Protein AF-A0A357NGU2-F1 (afdb_monomer_lite)

Foldseek 3Di:
DDWFLQVLLVVVLVVDPPCNVVSNVLSVLCVVLVNGTLVSLQVCLVPPVVSSCPGPPQDPVSSVVSNVSSVVVCVVVVVDD

Sequence (81 aa):
MEKDVRRYFYSYIMRQTENISHLVRIANELYRGGVTDMDTLCELLENHPGKVRSIRNIGEKSVILAQEVCKAYRQERGDSV

Structure (mmCIF, N/CA/C/O backbone):
data_AF-A0A357NGU2-F1
#
_entry.id   AF-A0A357NGU2-F1
#
loop_
_atom_site.group_PDB
_atom_site.id
_atom_site.type_symbol
_atom_site.label_atom_id
_atom_site.label_alt_id
_atom_site.label_comp_id
_atom_site.label_asym_id
_atom_site.label_entity_id
_atom_site.l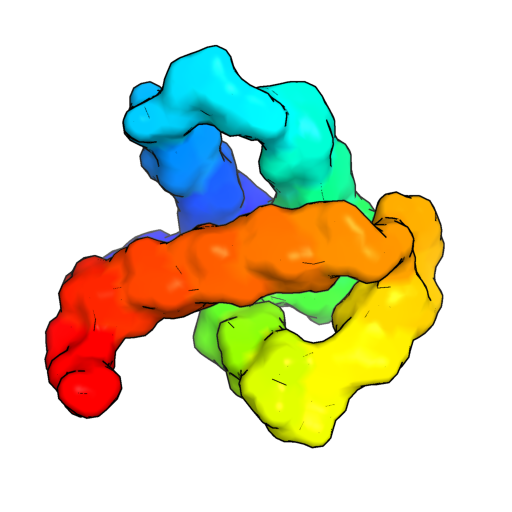abel_seq_id
_atom_site.pdbx_PDB_ins_code
_atom_site.Cartn_x
_atom_site.Cartn_y
_atom_site.Cartn_z
_atom_site.occupancy
_atom_site.B_iso_or_equiv
_atom_site.auth_seq_id
_atom_site.auth_comp_id
_atom_site.auth_asym_id
_atom_site.auth_atom_id
_atom_site.pdbx_PDB_model_num
ATOM 1 N N . MET A 1 1 ? -14.073 6.801 5.920 1.00 77.19 1 MET A N 1
ATOM 2 C CA . MET A 1 1 ? -12.621 6.552 5.837 1.00 77.19 1 MET A CA 1
ATOM 3 C C . MET A 1 1 ? -12.274 6.304 4.379 1.00 77.19 1 MET A C 1
ATOM 5 O O . MET A 1 1 ? -13.003 5.560 3.735 1.00 77.19 1 MET A O 1
ATOM 9 N N . GLU A 1 2 ? -11.259 6.985 3.849 1.00 87.75 2 GLU A N 1
ATOM 10 C CA . GLU A 1 2 ? -10.809 6.796 2.461 1.00 87.75 2 GLU A CA 1
ATOM 11 C C . GLU A 1 2 ? -10.222 5.391 2.298 1.00 87.75 2 GLU A C 1
ATOM 13 O O . GLU A 1 2 ? -9.423 4.976 3.131 1.00 87.75 2 GLU A O 1
ATOM 18 N N . LYS A 1 3 ? -10.644 4.655 1.267 1.00 92.06 3 LYS A N 1
ATOM 19 C CA . LYS A 1 3 ? -10.250 3.255 1.044 1.00 92.06 3 LYS A CA 1
ATOM 20 C C . LYS A 1 3 ? -9.413 3.056 -0.213 1.00 92.06 3 LYS A C 1
ATOM 22 O O . LYS A 1 3 ? -8.710 2.056 -0.302 1.00 92.06 3 LYS A O 1
ATOM 27 N N . ASP A 1 4 ? -9.444 3.994 -1.159 1.00 97.06 4 ASP A N 1
ATOM 28 C CA . ASP A 1 4 ? -8.571 3.928 -2.329 1.00 97.06 4 ASP A CA 1
ATOM 29 C C . ASP A 1 4 ? -7.106 4.018 -1.884 1.00 97.06 4 ASP A C 1
ATOM 31 O O . ASP A 1 4 ? -6.712 4.945 -1.168 1.00 97.06 4 ASP A O 1
ATOM 35 N N . VAL A 1 5 ? -6.290 3.058 -2.326 1.00 96.81 5 VAL A N 1
ATOM 36 C CA . VAL A 1 5 ? -4.890 2.938 -1.903 1.00 96.81 5 VAL A CA 1
ATOM 37 C C . VAL A 1 5 ? -4.096 4.206 -2.207 1.00 96.81 5 VAL A C 1
ATOM 39 O O . VAL A 1 5 ? -3.287 4.644 -1.395 1.00 96.81 5 VAL A O 1
ATOM 42 N N . ARG A 1 6 ? -4.323 4.846 -3.362 1.00 96.44 6 ARG A N 1
ATOM 43 C CA . ARG A 1 6 ? -3.537 6.016 -3.763 1.00 96.44 6 ARG A CA 1
ATOM 44 C C . ARG A 1 6 ? -3.963 7.218 -2.954 1.00 96.44 6 ARG A C 1
ATOM 46 O O . ARG A 1 6 ? -3.107 7.921 -2.426 1.00 96.44 6 ARG A O 1
ATOM 53 N N . ARG A 1 7 ? -5.272 7.443 -2.835 1.00 96.12 7 ARG A N 1
ATOM 54 C CA . ARG A 1 7 ? -5.810 8.559 -2.055 1.00 96.12 7 ARG A CA 1
ATOM 55 C C . ARG A 1 7 ? -5.389 8.461 -0.598 1.00 96.12 7 ARG A C 1
ATOM 57 O O . ARG A 1 7 ? -4.897 9.451 -0.062 1.00 96.12 7 ARG A O 1
ATOM 64 N N . TYR A 1 8 ? -5.483 7.276 0.004 1.00 97.31 8 TYR A N 1
ATOM 65 C CA . TYR A 1 8 ? -5.060 7.091 1.385 1.00 97.31 8 TYR A CA 1
ATOM 66 C C . TYR A 1 8 ? -3.557 7.321 1.561 1.00 97.31 8 TYR A C 1
ATOM 68 O O . TYR A 1 8 ? -3.156 8.080 2.444 1.00 97.31 8 TYR A O 1
ATOM 76 N N . PHE A 1 9 ? -2.718 6.752 0.686 1.00 97.06 9 PHE A N 1
ATOM 77 C CA . PHE A 1 9 ? -1.278 7.017 0.719 1.00 97.06 9 PHE A CA 1
ATOM 78 C C . PHE A 1 9 ? -0.977 8.512 0.590 1.00 97.06 9 PHE A C 1
ATOM 80 O O . PHE A 1 9 ? -0.141 9.015 1.331 1.00 97.06 9 PHE A O 1
ATOM 87 N N . TYR A 1 10 ? -1.660 9.250 -0.289 1.00 95.25 10 TYR A N 1
ATOM 88 C CA . TYR A 1 10 ? -1.456 10.696 -0.411 1.00 95.25 10 TYR A CA 1
ATOM 89 C C . TYR A 1 10 ? -1.864 11.460 0.852 1.00 95.25 10 TYR A C 1
ATOM 91 O O . TYR A 1 10 ? -1.102 12.311 1.311 1.00 95.25 10 TYR A O 1
ATOM 99 N N . SER A 1 11 ? -3.000 11.125 1.468 1.00 94.69 11 SER A N 1
ATOM 100 C CA . SER A 1 11 ? -3.399 11.704 2.758 1.00 94.69 11 SER A CA 1
ATOM 101 C C . SER A 1 11 ? -2.427 11.349 3.889 1.00 94.69 11 SER A C 1
ATOM 103 O O . SER A 1 11 ? -2.184 12.162 4.780 1.00 94.69 11 SER A O 1
ATOM 105 N N . TYR A 1 12 ? -1.842 10.150 3.869 1.00 94.62 12 TYR A N 1
ATOM 106 C CA . TYR A 1 12 ? -0.784 9.755 4.796 1.00 94.62 12 TYR A CA 1
ATOM 107 C C . TYR A 1 12 ? 0.496 10.568 4.564 1.00 94.62 12 TYR A C 1
ATOM 109 O O . TYR A 1 12 ? 1.023 11.149 5.505 1.00 94.62 12 TYR A O 1
ATOM 117 N N . ILE A 1 13 ? 0.946 10.692 3.313 1.00 94.69 13 ILE A N 1
ATOM 118 C CA . ILE A 1 13 ? 2.138 11.453 2.913 1.00 94.69 13 ILE A CA 1
ATOM 119 C C . ILE A 1 13 ? 2.062 12.916 3.356 1.00 94.69 13 ILE A C 1
ATOM 121 O O . ILE A 1 13 ? 3.061 13.451 3.822 1.00 94.69 13 ILE A O 1
ATOM 125 N N . MET A 1 14 ? 0.891 13.556 3.260 1.00 92.19 14 MET A N 1
ATOM 126 C CA . MET A 1 14 ? 0.700 14.946 3.708 1.00 92.19 14 MET A CA 1
ATOM 127 C C . MET A 1 14 ? 1.009 15.160 5.199 1.00 92.19 14 MET A C 1
ATOM 129 O O . MET A 1 14 ? 1.198 16.296 5.624 1.00 92.19 14 MET A O 1
ATOM 133 N N . ARG A 1 15 ? 1.061 14.082 5.989 1.00 91.31 15 ARG A N 1
ATOM 134 C CA . ARG A 1 15 ? 1.349 14.093 7.428 1.00 91.31 15 ARG A CA 1
ATOM 135 C C . ARG A 1 15 ? 2.781 13.653 7.757 1.00 91.31 15 ARG A C 1
ATOM 137 O O . ARG A 1 15 ? 3.126 13.592 8.931 1.00 91.31 15 ARG A O 1
ATOM 144 N N . GLN A 1 16 ? 3.594 13.331 6.749 1.00 89.19 16 GLN A N 1
ATOM 145 C CA . GLN A 1 16 ? 4.952 12.809 6.909 1.00 89.19 16 GLN A CA 1
ATOM 146 C C . GLN A 1 16 ? 6.010 13.829 6.490 1.00 89.19 16 GLN A C 1
ATOM 148 O O . GLN A 1 16 ? 5.817 14.601 5.553 1.00 89.19 16 GLN A O 1
ATOM 153 N N . THR A 1 17 ? 7.169 13.779 7.143 1.00 87.12 17 THR A N 1
ATOM 154 C CA . THR A 1 17 ? 8.356 14.576 6.783 1.00 87.12 17 THR A CA 1
ATOM 155 C C . THR A 1 17 ? 9.423 13.757 6.058 1.00 87.12 17 THR A C 1
ATOM 157 O O . THR A 1 17 ? 10.340 14.319 5.465 1.00 87.12 17 THR A O 1
ATOM 160 N N . GLU A 1 18 ? 9.304 12.429 6.073 1.00 90.62 18 GLU A N 1
ATOM 161 C CA . GLU A 1 18 ? 10.305 11.500 5.551 1.00 90.62 18 GLU A CA 1
ATOM 162 C C . GLU A 1 18 ? 9.689 10.485 4.584 1.00 90.62 18 GLU A C 1
ATOM 164 O O . GLU A 1 18 ? 8.479 10.275 4.543 1.00 90.62 18 GLU A O 1
ATOM 169 N N . ASN A 1 19 ? 10.537 9.843 3.773 1.00 91.44 19 ASN A N 1
ATOM 170 C CA . ASN A 1 19 ? 10.160 8.774 2.837 1.00 91.44 19 ASN A CA 1
ATOM 171 C C . ASN A 1 19 ? 9.066 9.140 1.808 1.00 91.44 19 ASN A C 1
ATOM 173 O O . ASN A 1 19 ? 8.555 8.256 1.121 1.00 91.44 19 ASN A O 1
ATOM 177 N N . ILE A 1 20 ? 8.752 10.428 1.630 1.00 93.81 20 ILE A N 1
ATOM 178 C CA . ILE 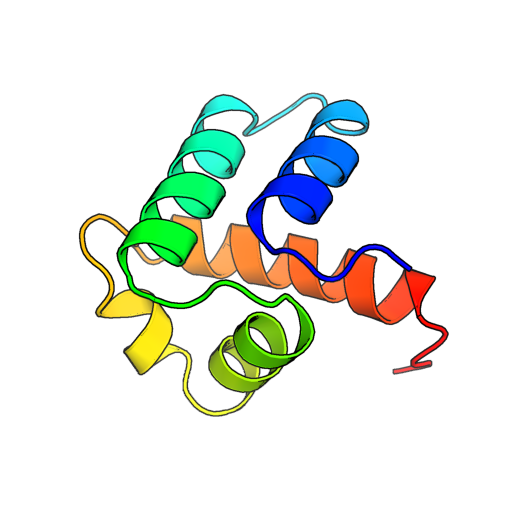A 1 20 ? 7.672 10.930 0.761 1.00 93.81 20 ILE A CA 1
ATOM 179 C C . ILE A 1 20 ? 7.754 10.341 -0.653 1.00 93.81 20 ILE A C 1
ATOM 181 O O . ILE A 1 20 ? 6.802 9.725 -1.131 1.00 93.81 20 ILE A O 1
ATOM 185 N N . SER A 1 21 ? 8.905 10.463 -1.320 1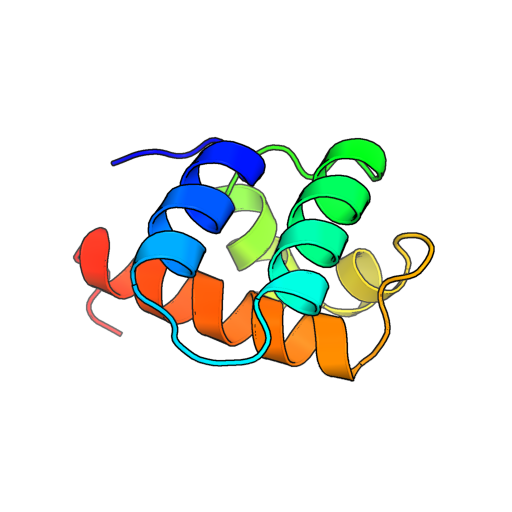.00 93.69 21 SER A N 1
ATOM 186 C CA . SER A 1 21 ? 9.089 9.951 -2.687 1.00 93.69 21 SER A CA 1
ATOM 187 C C . SER A 1 21 ? 8.938 8.428 -2.772 1.00 93.69 21 SER A C 1
ATOM 189 O O . SER A 1 21 ? 8.419 7.904 -3.760 1.00 93.69 21 SER A O 1
ATOM 191 N N . HIS A 1 22 ? 9.337 7.707 -1.722 1.00 94.62 22 HIS A N 1
ATOM 192 C CA . HIS A 1 22 ? 9.171 6.260 -1.636 1.00 94.62 22 HIS A CA 1
ATOM 193 C C . HIS A 1 22 ? 7.698 5.886 -1.476 1.00 94.62 22 HIS A C 1
ATOM 195 O O . HIS A 1 22 ? 7.234 5.000 -2.185 1.00 94.62 22 HIS A O 1
ATOM 201 N N . LEU A 1 23 ? 6.960 6.579 -0.610 1.00 96.50 23 LEU A N 1
ATOM 202 C CA . LEU A 1 23 ? 5.531 6.354 -0.393 1.00 96.50 23 LEU A CA 1
ATOM 203 C C . LEU A 1 23 ? 4.713 6.653 -1.657 1.00 96.50 23 LEU A C 1
ATOM 205 O O . LEU A 1 23 ? 3.871 5.842 -2.037 1.00 96.50 23 LEU A O 1
ATOM 209 N N . VAL A 1 24 ? 5.017 7.745 -2.372 1.00 96.75 24 VAL A N 1
ATOM 210 C CA . VAL A 1 24 ? 4.388 8.056 -3.671 1.00 96.75 24 VAL A CA 1
ATOM 211 C C . VAL A 1 24 ? 4.636 6.932 -4.676 1.00 96.75 24 VAL A C 1
ATOM 213 O O . VAL A 1 24 ? 3.726 6.508 -5.391 1.00 96.75 24 VAL A O 1
ATOM 216 N N . ARG A 1 25 ? 5.875 6.434 -4.745 1.00 96.31 25 ARG A N 1
ATOM 217 C CA . ARG A 1 25 ? 6.226 5.327 -5.636 1.00 96.31 25 ARG A CA 1
ATOM 218 C C . ARG A 1 25 ? 5.462 4.057 -5.261 1.00 96.31 25 ARG A C 1
ATOM 220 O O . ARG A 1 25 ? 4.892 3.432 -6.144 1.00 96.31 25 ARG A O 1
ATOM 227 N N . ILE A 1 26 ? 5.410 3.704 -3.978 1.00 97.12 26 ILE A N 1
ATOM 228 C CA . ILE A 1 26 ? 4.692 2.519 -3.486 1.00 97.12 26 ILE A CA 1
ATOM 229 C C . ILE A 1 26 ? 3.210 2.596 -3.859 1.00 97.12 26 ILE A C 1
ATOM 231 O O . ILE A 1 26 ? 2.705 1.655 -4.459 1.00 97.12 26 ILE A O 1
ATOM 235 N N . ALA A 1 27 ? 2.546 3.725 -3.599 1.00 97.06 27 ALA A N 1
ATOM 236 C CA . ALA A 1 27 ? 1.136 3.923 -3.938 1.00 97.06 27 ALA A CA 1
ATOM 237 C C . ALA A 1 27 ? 0.846 3.665 -5.428 1.00 97.06 27 ALA A C 1
ATOM 239 O O . ALA A 1 27 ? -0.125 2.996 -5.784 1.00 97.06 27 ALA A O 1
ATOM 240 N N . ASN A 1 28 ? 1.716 4.168 -6.307 1.00 97.25 28 ASN A N 1
ATOM 241 C CA . ASN A 1 28 ? 1.582 3.983 -7.749 1.00 97.25 28 ASN A CA 1
ATOM 242 C C . ASN A 1 28 ? 1.849 2.540 -8.191 1.00 97.25 28 ASN A C 1
ATOM 244 O O . ASN A 1 28 ? 1.111 2.022 -9.028 1.00 97.25 28 ASN A O 1
ATOM 248 N N . GLU A 1 29 ? 2.884 1.892 -7.655 1.00 97.56 29 GLU A N 1
ATOM 249 C CA . GLU A 1 29 ? 3.212 0.511 -8.019 1.00 97.56 29 GLU A CA 1
ATOM 250 C C . GLU A 1 29 ? 2.163 -0.477 -7.489 1.00 97.56 29 GLU A C 1
ATOM 252 O O . GLU A 1 29 ? 1.797 -1.395 -8.216 1.00 97.56 29 GLU A O 1
ATOM 257 N N . LEU A 1 30 ? 1.602 -0.251 -6.294 1.00 97.25 30 LEU A N 1
ATOM 258 C CA . LEU A 1 30 ? 0.468 -1.023 -5.767 1.00 97.25 30 LEU A CA 1
ATOM 259 C C . LEU A 1 30 ? -0.747 -0.933 -6.693 1.00 97.25 30 LEU A C 1
ATOM 261 O O . LEU A 1 30 ? -1.264 -1.959 -7.132 1.00 97.25 30 LEU A O 1
ATOM 265 N N . TYR A 1 31 ? -1.139 0.290 -7.063 1.00 96.75 31 TYR A N 1
ATOM 266 C CA . TYR A 1 31 ? -2.272 0.518 -7.957 1.00 96.75 31 TYR A CA 1
ATOM 267 C C . TYR A 1 31 ? -2.055 -0.123 -9.336 1.00 96.75 31 TYR A C 1
ATOM 269 O O . TYR A 1 31 ? -2.948 -0.773 -9.873 1.00 96.75 31 TYR A O 1
ATOM 277 N N . ARG A 1 32 ? -0.847 0.005 -9.904 1.00 95.81 32 ARG A N 1
ATOM 278 C CA . ARG A 1 32 ? -0.465 -0.661 -11.165 1.00 95.81 32 ARG A CA 1
ATOM 279 C C . ARG A 1 32 ? -0.431 -2.184 -11.042 1.00 95.81 32 ARG A C 1
ATOM 281 O O . ARG A 1 32 ? -0.721 -2.870 -12.015 1.00 95.81 32 ARG A O 1
ATOM 288 N N . GLY A 1 33 ? -0.077 -2.695 -9.866 1.00 94.62 33 GLY A N 1
ATOM 289 C CA . GLY A 1 33 ? -0.104 -4.112 -9.512 1.00 94.62 33 GLY A CA 1
ATOM 290 C C . GLY A 1 33 ? -1.501 -4.655 -9.203 1.00 94.62 33 GLY A C 1
ATOM 291 O O . GLY A 1 33 ? -1.615 -5.819 -8.834 1.00 94.62 33 GLY A O 1
ATOM 292 N N . GLY A 1 34 ? -2.553 -3.838 -9.339 1.00 95.56 34 GLY A N 1
ATOM 293 C CA . GLY A 1 34 ? -3.944 -4.238 -9.116 1.00 95.56 34 GLY A CA 1
ATOM 294 C C . GLY A 1 34 ? -4.397 -4.196 -7.656 1.00 95.56 34 GLY A C 1
ATOM 295 O O . GLY A 1 34 ? -5.546 -4.520 -7.373 1.00 95.56 34 GLY A O 1
ATOM 296 N N . VAL A 1 35 ? -3.542 -3.766 -6.726 1.00 97.06 35 VAL A N 1
ATOM 297 C CA . VAL A 1 35 ? -3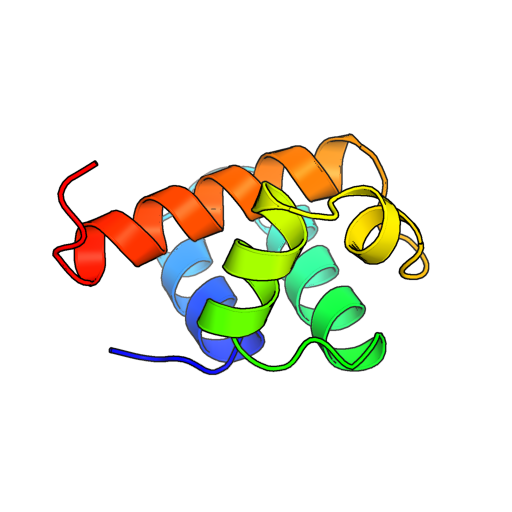.936 -3.521 -5.335 1.00 97.06 35 VAL A CA 1
ATOM 298 C C . VAL A 1 35 ? -4.446 -2.091 -5.256 1.00 97.06 35 VAL A C 1
ATOM 300 O O . VAL A 1 35 ? -3.653 -1.164 -5.143 1.00 97.06 35 VAL A O 1
ATOM 303 N N . THR A 1 36 ? -5.759 -1.900 -5.383 1.00 96.94 36 THR A N 1
ATOM 304 C CA . THR A 1 36 ? -6.388 -0.567 -5.448 1.00 96.94 36 THR A CA 1
ATOM 305 C C . THR A 1 36 ? -7.067 -0.139 -4.148 1.00 96.94 36 THR A C 1
ATOM 307 O O . THR A 1 36 ? -7.469 1.015 -4.027 1.00 96.94 36 THR A O 1
ATOM 310 N N . ASP A 1 37 ? -7.191 -1.048 -3.185 1.00 96.94 37 ASP A N 1
ATOM 311 C CA . ASP A 1 37 ? -7.955 -0.876 -1.950 1.00 96.94 37 ASP A CA 1
ATOM 312 C C . ASP A 1 37 ? -7.078 -1.126 -0.709 1.00 96.94 37 ASP A C 1
ATOM 314 O O . ASP A 1 37 ? -6.236 -2.030 -0.698 1.00 96.94 37 ASP A O 1
ATOM 318 N N . MET A 1 38 ? -7.258 -0.299 0.323 1.00 97.62 38 MET A N 1
ATOM 319 C CA . MET A 1 38 ? -6.481 -0.343 1.564 1.00 97.62 38 MET A CA 1
ATOM 320 C C . MET A 1 38 ? -6.780 -1.576 2.416 1.00 97.62 38 MET A C 1
ATOM 322 O O . MET A 1 38 ? -5.839 -2.161 2.950 1.00 97.62 38 MET A O 1
ATOM 326 N N . ASP A 1 39 ? -8.044 -2.000 2.526 1.00 96.44 39 ASP A N 1
ATOM 327 C CA . ASP A 1 39 ? -8.394 -3.208 3.284 1.00 96.44 39 ASP A CA 1
ATOM 328 C C . ASP A 1 39 ? -7.688 -4.426 2.651 1.00 96.44 39 ASP A C 1
ATOM 330 O O . ASP A 1 39 ? -6.994 -5.180 3.336 1.00 96.44 39 ASP A O 1
ATOM 334 N N . THR A 1 40 ? -7.747 -4.527 1.319 1.00 96.44 40 THR A N 1
ATOM 335 C CA . THR A 1 40 ? -7.072 -5.564 0.522 1.00 96.44 40 THR A CA 1
ATOM 336 C C . THR A 1 40 ? -5.552 -5.521 0.691 1.00 96.44 40 THR A C 1
ATOM 338 O O . THR A 1 40 ? -4.916 -6.558 0.881 1.00 96.44 40 THR A O 1
ATOM 341 N N . LEU A 1 41 ? -4.939 -4.332 0.636 1.00 97.50 41 LEU A N 1
ATOM 342 C CA . LEU A 1 41 ? -3.501 -4.180 0.865 1.00 97.50 41 LEU A CA 1
ATOM 343 C C . LEU A 1 41 ? -3.104 -4.702 2.248 1.00 97.50 41 LEU A C 1
ATOM 345 O O . LEU A 1 41 ? -2.133 -5.451 2.368 1.00 97.50 41 LEU A O 1
ATOM 349 N N . CYS A 1 42 ? -3.832 -4.293 3.285 1.00 97.25 42 CYS A N 1
ATOM 350 C CA . CYS A 1 42 ? -3.490 -4.646 4.653 1.00 97.25 42 CYS A CA 1
ATOM 351 C C . CYS A 1 42 ? -3.710 -6.134 4.935 1.00 97.25 42 CYS A C 1
ATOM 353 O O . CYS A 1 42 ? -2.901 -6.727 5.644 1.00 97.25 42 CYS A O 1
ATOM 355 N N . GLU A 1 43 ? -4.736 -6.753 4.351 1.00 96.19 43 GLU A N 1
ATOM 356 C CA . GLU A 1 43 ? -4.932 -8.205 4.405 1.00 96.19 43 GLU A CA 1
ATOM 357 C C . GLU A 1 43 ? -3.793 -8.957 3.698 1.00 96.19 43 GLU A C 1
ATOM 359 O O . GLU A 1 43 ? -3.238 -9.918 4.237 1.00 96.19 43 GLU A O 1
ATOM 364 N N . LEU A 1 44 ? -3.391 -8.497 2.507 1.00 96.38 44 LEU A N 1
ATOM 365 C CA . LEU A 1 44 ? -2.278 -9.091 1.768 1.00 96.38 44 LEU A CA 1
ATOM 366 C C . LEU A 1 44 ? -0.959 -8.971 2.532 1.00 96.38 44 LEU A C 1
ATOM 368 O O . LEU A 1 44 ? -0.187 -9.922 2.538 1.00 96.38 44 LEU A O 1
ATOM 372 N N . LEU A 1 45 ? -0.682 -7.838 3.175 1.00 96.31 45 LEU A N 1
ATOM 373 C CA . LEU A 1 45 ? 0.545 -7.650 3.954 1.00 96.31 45 LEU A CA 1
ATOM 374 C C . LEU A 1 45 ? 0.607 -8.525 5.210 1.00 96.31 45 LEU A C 1
ATOM 376 O O . LEU A 1 45 ? 1.703 -8.912 5.610 1.00 96.31 45 LEU A O 1
ATOM 380 N N . GLU A 1 46 ? -0.540 -8.826 5.815 1.00 94.56 46 GLU A N 1
ATOM 381 C CA . GLU A 1 46 ? -0.637 -9.653 7.018 1.00 94.56 46 GLU A CA 1
ATOM 382 C C . GLU A 1 46 ? -0.530 -11.145 6.692 1.00 94.56 46 GLU A C 1
ATOM 384 O O . GLU A 1 46 ? 0.297 -11.852 7.262 1.00 94.56 46 GLU A O 1
ATOM 389 N N . ASN A 1 47 ? -1.314 -11.615 5.721 1.00 95.31 47 ASN A N 1
ATOM 390 C CA . ASN A 1 47 ? -1.430 -13.045 5.436 1.00 95.31 47 ASN A CA 1
ATOM 391 C C . ASN A 1 47 ? -0.463 -13.518 4.344 1.00 95.31 47 ASN A C 1
ATOM 393 O O . ASN A 1 47 ? -0.024 -14.671 4.330 1.00 95.31 47 ASN A O 1
ATOM 397 N N . HIS A 1 48 ? -0.137 -12.645 3.388 1.00 93.69 48 HIS A N 1
ATOM 398 C CA . HIS A 1 48 ? 0.579 -13.009 2.166 1.00 93.69 48 HIS A CA 1
ATOM 399 C C . HIS A 1 48 ? 1.565 -11.924 1.688 1.00 93.69 48 HIS A C 1
ATOM 401 O O . HIS A 1 48 ? 1.519 -11.539 0.513 1.00 93.69 48 HIS A O 1
ATOM 407 N N . PRO A 1 49 ? 2.504 -11.443 2.526 1.00 92.06 49 PRO A N 1
ATOM 408 C CA . PRO A 1 49 ? 3.389 -10.327 2.169 1.00 92.06 49 PRO A CA 1
ATOM 409 C C . PRO A 1 49 ? 4.224 -10.600 0.907 1.00 92.06 49 PRO A C 1
ATOM 411 O O . PRO A 1 49 ? 4.569 -9.678 0.166 1.00 92.06 49 PRO A O 1
ATOM 414 N N . GLY A 1 50 ? 4.486 -11.878 0.600 1.00 92.06 50 GLY A N 1
ATOM 415 C CA . GLY A 1 50 ? 5.124 -12.306 -0.647 1.00 92.06 50 GLY A CA 1
ATOM 416 C C . GLY A 1 50 ? 4.362 -11.895 -1.914 1.00 92.06 50 GLY A C 1
ATOM 417 O O . GLY A 1 50 ? 4.998 -11.570 -2.914 1.00 92.06 50 GLY A O 1
ATOM 418 N N . LYS A 1 51 ? 3.022 -11.821 -1.876 1.00 92.25 51 LYS A N 1
ATOM 419 C CA . LYS A 1 51 ? 2.211 -11.324 -3.001 1.00 92.25 51 LYS A CA 1
ATOM 420 C C . LYS A 1 51 ? 2.459 -9.836 -3.241 1.00 92.25 51 LYS A C 1
ATOM 422 O O . LYS A 1 51 ? 2.669 -9.435 -4.380 1.00 92.25 51 LYS A O 1
ATOM 427 N N . VAL A 1 52 ? 2.540 -9.034 -2.180 1.00 94.31 52 VAL A N 1
ATOM 428 C CA . VAL A 1 52 ? 2.854 -7.599 -2.290 1.00 94.31 52 VAL A CA 1
ATOM 429 C C . VAL A 1 52 ? 4.288 -7.387 -2.778 1.00 94.31 52 VAL A C 1
ATOM 431 O O . VAL A 1 52 ? 4.523 -6.573 -3.664 1.00 94.31 52 VAL A O 1
ATOM 434 N N . ARG A 1 53 ? 5.248 -8.176 -2.279 1.00 94.25 53 ARG A N 1
ATOM 435 C CA . ARG A 1 53 ? 6.649 -8.149 -2.738 1.00 94.25 53 ARG A CA 1
ATOM 436 C C . ARG A 1 53 ? 6.820 -8.597 -4.195 1.00 94.25 53 ARG A C 1
ATOM 438 O O . ARG A 1 53 ? 7.793 -8.218 -4.835 1.00 94.25 53 ARG A O 1
ATOM 445 N N . SER A 1 54 ? 5.898 -9.402 -4.726 1.00 94.25 54 SER A N 1
ATOM 446 C CA . SER A 1 54 ? 5.927 -9.816 -6.136 1.00 94.25 54 SER A CA 1
ATOM 447 C C . SER A 1 54 ? 5.524 -8.698 -7.105 1.00 94.25 54 SER A C 1
ATOM 449 O O . SER A 1 54 ? 5.790 -8.799 -8.304 1.00 94.25 54 SER A O 1
ATOM 451 N N . ILE A 1 55 ? 4.924 -7.611 -6.601 1.00 95.25 55 ILE A N 1
ATOM 452 C CA . ILE A 1 55 ? 4.600 -6.434 -7.405 1.00 95.25 55 ILE A CA 1
ATOM 453 C C . ILE A 1 55 ? 5.901 -5.788 -7.875 1.00 95.25 55 ILE A C 1
ATOM 455 O O . ILE A 1 55 ? 6.849 -5.585 -7.110 1.00 95.25 55 ILE A O 1
ATOM 459 N N . ARG A 1 56 ? 5.942 -5.448 -9.166 1.00 92.25 56 ARG A N 1
ATOM 460 C CA . ARG A 1 56 ? 7.114 -4.841 -9.794 1.00 92.25 56 ARG A CA 1
ATOM 461 C C . ARG A 1 56 ? 7.583 -3.627 -8.985 1.00 92.25 56 ARG A C 1
ATOM 463 O O . ARG A 1 56 ? 6.788 -2.799 -8.559 1.00 92.25 56 ARG A O 1
ATOM 470 N N . ASN A 1 57 ? 8.897 -3.531 -8.790 1.00 93.50 57 ASN A N 1
ATOM 471 C CA . ASN A 1 57 ? 9.560 -2.463 -8.039 1.00 93.50 57 ASN A CA 1
ATOM 472 C C . ASN A 1 57 ? 9.196 -2.379 -6.541 1.00 93.50 57 ASN A C 1
ATOM 474 O O . ASN A 1 57 ? 9.641 -1.443 -5.875 1.00 93.50 57 ASN A O 1
ATOM 478 N N . ILE A 1 58 ? 8.454 -3.325 -5.961 1.00 95.12 58 ILE A N 1
ATOM 479 C CA . ILE A 1 58 ? 8.218 -3.370 -4.512 1.00 95.12 58 ILE A CA 1
ATOM 480 C C . ILE A 1 58 ? 9.253 -4.279 -3.846 1.00 95.12 58 ILE A C 1
ATOM 482 O O . ILE A 1 58 ? 9.204 -5.501 -3.920 1.00 95.12 58 ILE A O 1
ATOM 486 N N . GLY A 1 59 ? 10.227 -3.649 -3.189 1.00 94.00 59 GLY A N 1
ATOM 487 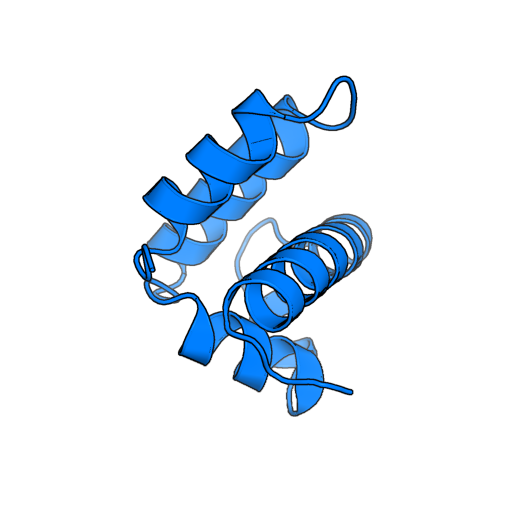C CA . GLY A 1 59 ? 11.242 -4.333 -2.388 1.00 94.00 59 GLY A CA 1
ATOM 488 C C . GLY A 1 59 ? 10.864 -4.433 -0.910 1.00 94.00 59 GLY A C 1
ATOM 489 O O . GLY A 1 59 ? 9.846 -3.907 -0.470 1.00 94.00 59 GLY A O 1
ATOM 490 N N . GLU A 1 60 ? 11.738 -5.043 -0.115 1.00 93.31 60 GLU A N 1
ATOM 491 C CA . GLU A 1 60 ? 11.539 -5.239 1.328 1.00 93.31 60 GLU A CA 1
ATOM 492 C C . GLU A 1 60 ? 11.299 -3.925 2.089 1.00 93.31 60 GLU A C 1
ATOM 494 O O . GLU A 1 60 ? 10.327 -3.808 2.828 1.00 93.31 60 GLU A O 1
ATOM 499 N N . LYS A 1 61 ? 12.080 -2.874 1.797 1.00 93.69 61 LYS A N 1
ATOM 500 C CA . LYS A 1 61 ? 11.839 -1.528 2.351 1.00 93.69 61 LYS A CA 1
ATOM 501 C C . LYS A 1 61 ? 10.443 -0.991 2.006 1.00 93.69 61 LYS A C 1
ATOM 503 O O . LYS A 1 61 ? 9.832 -0.298 2.811 1.00 93.69 61 LYS A O 1
ATOM 508 N N . SER A 1 62 ? 9.941 -1.282 0.807 1.00 95.50 62 SER A N 1
ATOM 509 C CA . SER A 1 62 ? 8.603 -0.853 0.390 1.00 95.50 62 SER A CA 1
ATOM 510 C C . SER A 1 62 ? 7.500 -1.591 1.145 1.00 95.50 62 SER A C 1
ATOM 512 O O . SER A 1 62 ? 6.494 -0.974 1.475 1.00 95.50 62 SER A O 1
ATOM 514 N N . VAL A 1 63 ? 7.703 -2.875 1.446 1.00 95.81 63 VAL A N 1
ATOM 515 C CA . VAL A 1 63 ? 6.780 -3.669 2.268 1.00 95.81 63 VAL A CA 1
ATOM 516 C C . VAL A 1 63 ? 6.697 -3.102 3.685 1.00 95.81 63 VAL A C 1
ATOM 518 O O . VAL A 1 63 ? 5.593 -2.883 4.169 1.00 95.81 63 VAL A O 1
ATOM 521 N N . ILE A 1 64 ? 7.836 -2.783 4.309 1.00 95.25 64 ILE A N 1
ATOM 522 C CA . ILE A 1 64 ? 7.881 -2.197 5.662 1.00 95.25 64 ILE A CA 1
ATOM 523 C C . ILE A 1 64 ? 7.113 -0.869 5.709 1.00 95.25 64 ILE A C 1
ATOM 525 O O . ILE A 1 64 ? 6.215 -0.698 6.529 1.00 95.25 64 ILE A O 1
ATOM 529 N N . LEU A 1 65 ? 7.388 0.044 4.771 1.00 96.12 65 LEU A N 1
ATOM 530 C CA . LEU A 1 65 ? 6.667 1.320 4.691 1.00 96.12 65 LEU A CA 1
ATOM 531 C C . LEU A 1 65 ? 5.159 1.117 4.458 1.00 96.12 65 LEU A C 1
ATOM 533 O O . LEU A 1 65 ? 4.343 1.830 5.031 1.00 96.12 65 LEU A O 1
ATOM 537 N N . ALA A 1 66 ? 4.760 0.137 3.642 1.00 96.50 66 ALA A N 1
ATOM 538 C CA . ALA A 1 66 ? 3.344 -0.162 3.429 1.00 96.50 66 ALA A CA 1
ATOM 539 C C . ALA A 1 66 ? 2.667 -0.737 4.691 1.00 96.50 66 ALA A C 1
ATOM 541 O O . ALA A 1 66 ? 1.504 -0.430 4.950 1.00 96.50 66 ALA A O 1
ATOM 542 N N . GLN A 1 67 ? 3.387 -1.514 5.508 1.00 96.38 67 GLN A N 1
ATOM 543 C CA . GLN A 1 67 ? 2.898 -1.987 6.808 1.00 96.38 67 GLN A CA 1
ATOM 544 C C . GLN A 1 67 ? 2.684 -0.828 7.791 1.00 96.38 67 GLN A C 1
ATOM 546 O O . GLN A 1 67 ? 1.671 -0.808 8.490 1.00 96.38 67 GLN A O 1
ATOM 551 N N . GLU A 1 68 ? 3.575 0.167 7.813 1.00 95.44 68 GLU A N 1
ATOM 552 C CA . GLU A 1 68 ? 3.400 1.385 8.621 1.00 95.44 68 GLU A CA 1
ATOM 553 C C . GLU A 1 68 ? 2.147 2.169 8.209 1.00 95.44 68 GLU A C 1
ATOM 555 O O . GLU A 1 68 ? 1.367 2.591 9.067 1.00 95.44 68 GLU A O 1
ATOM 560 N N . VAL A 1 69 ? 1.903 2.305 6.900 1.00 96.44 69 VAL A N 1
ATOM 561 C CA . VAL A 1 69 ? 0.678 2.929 6.374 1.00 96.44 69 VAL A CA 1
ATOM 562 C C . VAL A 1 69 ? -0.561 2.130 6.794 1.00 96.44 69 VAL A C 1
ATOM 564 O O . VAL A 1 69 ? -1.541 2.714 7.254 1.00 96.44 69 VAL A O 1
ATOM 567 N N . CYS A 1 70 ? -0.516 0.798 6.709 1.00 96.56 70 CYS A N 1
ATOM 568 C CA . CYS A 1 70 ? -1.606 -0.070 7.159 1.00 96.56 70 CYS A CA 1
ATOM 569 C C . CYS A 1 70 ? -1.877 0.019 8.663 1.00 96.56 70 CYS A C 1
ATOM 571 O O . CYS A 1 70 ? -3.033 -0.032 9.082 1.00 96.56 70 CYS A O 1
ATOM 573 N N . LYS A 1 71 ? -0.839 0.195 9.485 1.00 95.38 71 LYS A N 1
ATOM 574 C CA . LYS A 1 71 ? -0.999 0.420 10.924 1.00 95.38 71 LYS A CA 1
ATOM 575 C C . LYS A 1 71 ? -1.766 1.714 11.197 1.00 95.38 71 LYS A C 1
ATOM 577 O O . LYS A 1 71 ? -2.717 1.691 11.97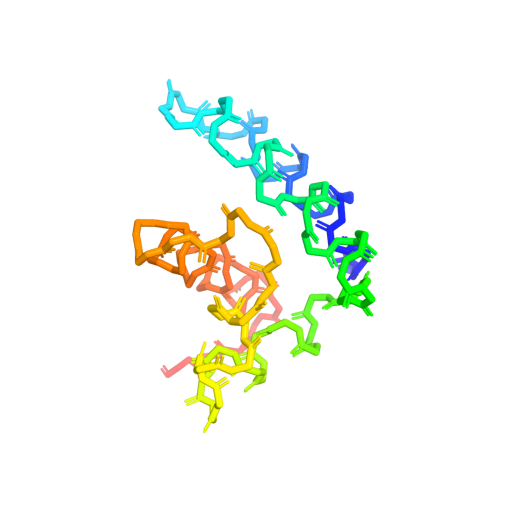3 1.00 95.38 71 LYS A O 1
ATOM 582 N N . ALA A 1 72 ? -1.395 2.811 10.534 1.00 94.75 72 ALA A N 1
ATOM 583 C CA . ALA A 1 72 ? -2.112 4.082 10.657 1.00 94.75 72 ALA A CA 1
ATOM 584 C C . ALA A 1 72 ? -3.569 3.967 10.176 1.00 94.75 72 ALA A C 1
ATOM 586 O O . ALA A 1 72 ? -4.483 4.436 10.850 1.00 94.75 72 ALA A O 1
ATOM 587 N N . TYR A 1 73 ? -3.794 3.261 9.066 1.00 95.56 73 TYR A N 1
ATOM 588 C CA . TYR A 1 73 ? -5.129 2.998 8.532 1.00 95.56 73 TYR A CA 1
ATOM 589 C C . TYR A 1 73 ? -6.033 2.253 9.523 1.00 95.56 73 TYR A C 1
ATOM 591 O O . TYR A 1 73 ? -7.149 2.692 9.794 1.00 95.56 73 TYR A O 1
ATOM 599 N N . ARG A 1 74 ? -5.542 1.158 10.117 1.00 93.62 74 ARG A N 1
ATOM 600 C CA . ARG A 1 74 ? -6.292 0.372 11.114 1.00 93.62 74 ARG A CA 1
ATOM 601 C C . ARG A 1 74 ? -6.605 1.186 12.372 1.00 93.62 74 ARG A C 1
ATOM 603 O O . ARG A 1 74 ? -7.731 1.141 12.863 1.00 93.62 74 ARG A O 1
ATOM 610 N N . GLN A 1 75 ? -5.644 1.986 12.841 1.00 91.88 75 GLN A N 1
ATOM 611 C CA . GLN A 1 75 ? -5.846 2.893 13.976 1.00 91.88 75 GLN A CA 1
ATOM 612 C C . GLN A 1 75 ? -6.956 3.918 13.703 1.00 91.88 75 GLN A C 1
ATOM 614 O O . GLN A 1 75 ? -7.817 4.128 14.552 1.00 91.88 75 GLN A O 1
ATOM 619 N N . GLU A 1 76 ? -6.979 4.521 12.512 1.00 91.06 76 GLU A N 1
ATOM 620 C CA . GLU A 1 76 ? -8.033 5.461 12.102 1.00 91.06 76 GLU A CA 1
ATOM 621 C C . GLU A 1 76 ? -9.401 4.788 11.922 1.00 91.06 76 GLU A C 1
ATOM 623 O O . GLU A 1 76 ? -10.433 5.422 12.147 1.00 91.06 76 GLU A O 1
ATOM 628 N N . ARG A 1 77 ? -9.423 3.505 11.536 1.00 88.00 77 ARG A N 1
ATOM 629 C CA . ARG A 1 77 ? -10.652 2.707 11.413 1.00 88.00 77 ARG A CA 1
ATOM 630 C C . ARG A 1 77 ? -11.281 2.362 12.764 1.00 88.00 77 ARG A C 1
ATOM 632 O O . ARG A 1 77 ? -12.462 2.030 12.809 1.00 88.00 77 ARG A O 1
ATOM 639 N N . GLY A 1 78 ? -10.511 2.451 13.847 1.00 83.06 78 GLY A N 1
ATOM 640 C CA . GLY A 1 78 ? -10.923 1.984 15.167 1.00 83.06 78 GLY A CA 1
ATOM 641 C C . GLY A 1 78 ? -10.752 0.475 15.356 1.00 83.06 78 GLY A C 1
ATOM 642 O O . GLY A 1 78 ? -11.301 -0.073 16.311 1.00 83.06 78 GLY A O 1
ATOM 643 N N . ASP A 1 79 ? -9.979 -0.191 14.488 1.00 72.00 79 ASP A N 1
ATOM 644 C CA . ASP A 1 79 ? -9.510 -1.550 14.752 1.00 72.00 79 ASP A CA 1
ATOM 645 C C . ASP A 1 79 ? -8.517 -1.454 15.919 1.00 72.00 79 ASP A C 1
ATOM 647 O O . ASP A 1 79 ? -7.333 -1.158 15.743 1.00 72.00 79 ASP A O 1
ATOM 651 N N . SER A 1 80 ? -9.021 -1.614 17.141 1.00 52.88 80 SER A N 1
ATOM 652 C CA . SER A 1 80 ? -8.167 -1.792 18.310 1.00 52.88 80 SER A CA 1
ATOM 653 C C . SER A 1 80 ? -7.445 -3.127 18.136 1.00 52.88 80 SER A C 1
ATOM 655 O O . SER A 1 80 ? -8.091 -4.173 18.145 1.00 52.88 80 SER A O 1
ATOM 657 N N . VAL A 1 81 ? -6.134 -3.061 17.882 1.00 52.19 81 VAL A N 1
ATOM 658 C CA . VAL A 1 81 ? -5.221 -4.216 17.932 1.00 52.19 81 VAL A CA 1
ATOM 659 C C . VAL A 1 81 ? -5.150 -4.734 19.360 1.00 52.19 81 VAL A C 1
ATOM 661 O O . VAL A 1 81 ? -5.011 -3.880 20.267 1.00 52.19 81 VAL A O 1
#

Secondary structure (DSSP, 8-state):
---BHHHHHHHHHTT-SSSHHHHHHHHHHHHHTT--BHHHHHHHHHH-HHHHHTSTT--HHHHHHHHHHHHHHHHHHT---

Radius of gyration: 11.41 Å; chains: 1; bounding box: 24×28×30 Å

pLDDT: mean 93.07, std 7.65, range [52.19, 97.62]